Protein AF-A0A1Y3UW85-F1 (afdb_monomer_lite)

Foldseek 3Di:
DKDKDQDDWDAPPDDDPPVLVVLCVVLVHHSVLLCCLPVVVDDDDSSVSSVVSSRVVGTDRPDIDIDDD

Secondary structure (DSSP, 8-state):
--EEEEEEEE--SSPPTTHHHHHHHHHTS-HHHHHHHHTS---SHHHHHHHHHHHHHHPEEEEEEEE--

Radius of gyration: 13.6 Å; chains: 1; bounding box: 31×32×28 Å

Structure (mmCIF, N/CA/C/O backbone):
data_AF-A0A1Y3UW85-F1
#
_entry.id   AF-A0A1Y3UW85-F1
#
loop_
_atom_site.group_PDB
_atom_site.id
_atom_site.type_symbol
_atom_site.label_atom_id
_atom_site.label_alt_id
_atom_site.label_comp_id
_atom_site.label_asym_id
_atom_site.label_entity_id
_atom_site.label_seq_id
_atom_site.pdbx_PDB_ins_code
_atom_site.Cartn_x
_atom_site.Cartn_y
_atom_site.Cartn_z
_atom_site.occupancy
_atom_site.B_iso_or_equiv
_atom_site.auth_seq_id
_atom_site.auth_comp_id
_atom_site.auth_asym_id
_atom_site.auth_atom_id
_atom_site.pdbx_PDB_model_num
ATOM 1 N N . MET A 1 1 ? -20.156 -17.487 -15.000 1.00 47.84 1 MET A N 1
ATOM 2 C CA . MET A 1 1 ? -19.579 -16.193 -14.528 1.00 47.84 1 MET A CA 1
ATOM 3 C C . MET A 1 1 ? -18.129 -16.475 -14.168 1.00 47.84 1 MET A C 1
ATOM 5 O O . MET A 1 1 ? -17.909 -17.366 -13.359 1.00 47.84 1 MET A O 1
ATOM 9 N N . LYS A 1 2 ? -17.146 -15.807 -14.781 1.00 44.62 2 LYS A N 1
ATOM 10 C CA . LYS A 1 2 ? -15.728 -16.153 -14.568 1.00 44.62 2 LYS A CA 1
ATOM 11 C C . LYS A 1 2 ? -15.219 -15.550 -13.263 1.00 44.62 2 LYS A C 1
ATOM 13 O O . LYS A 1 2 ? -15.322 -14.341 -13.073 1.00 44.62 2 LYS A O 1
ATOM 18 N N . THR A 1 3 ? -14.679 -16.386 -12.382 1.00 54.00 3 THR A N 1
ATOM 19 C CA . THR A 1 3 ? -14.098 -15.945 -11.108 1.00 54.00 3 THR A CA 1
ATOM 20 C C . THR A 1 3 ? -12.581 -16.003 -11.245 1.00 54.00 3 THR A C 1
ATOM 22 O O . THR A 1 3 ? -12.026 -17.074 -11.482 1.00 54.00 3 THR A O 1
ATOM 25 N N . VAL A 1 4 ? -11.910 -14.854 -11.153 1.00 54.34 4 VAL A N 1
ATOM 26 C CA . VAL A 1 4 ? -10.446 -14.761 -11.250 1.00 54.34 4 VAL A CA 1
ATOM 27 C C . VAL A 1 4 ? -9.878 -14.741 -9.834 1.00 54.34 4 VAL A C 1
ATOM 29 O O . VAL A 1 4 ? -10.138 -13.802 -9.084 1.00 54.34 4 VAL A O 1
ATOM 32 N N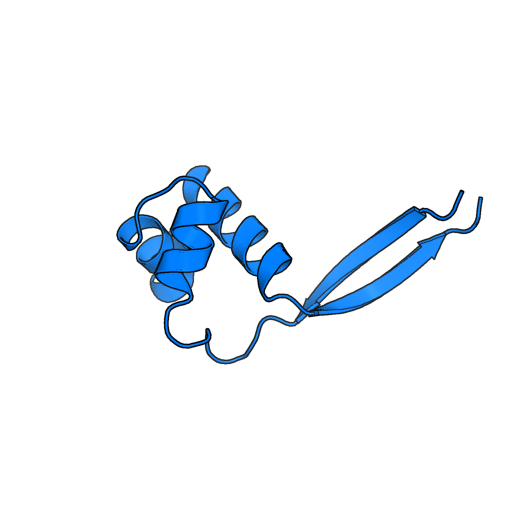 . ILE A 1 5 ? -9.121 -15.772 -9.458 1.00 54.84 5 ILE A N 1
ATOM 33 C CA . ILE A 1 5 ? -8.411 -15.828 -8.176 1.00 54.84 5 ILE A CA 1
ATOM 34 C C . ILE A 1 5 ? -6.962 -15.404 -8.424 1.00 54.84 5 ILE A C 1
ATOM 36 O O . ILE A 1 5 ? -6.204 -16.095 -9.105 1.00 54.84 5 ILE A O 1
ATOM 40 N N . ILE A 1 6 ? -6.575 -14.254 -7.871 1.00 56.25 6 ILE A N 1
ATOM 41 C CA . ILE A 1 6 ? -5.201 -13.744 -7.936 1.00 56.25 6 ILE A CA 1
ATOM 42 C C . ILE A 1 6 ? -4.405 -14.366 -6.782 1.00 56.25 6 ILE A C 1
ATOM 44 O O . ILE A 1 6 ? -4.670 -14.058 -5.621 1.00 56.25 6 ILE A O 1
ATOM 48 N N . LYS A 1 7 ? -3.445 -15.246 -7.092 1.00 52.97 7 LYS A N 1
ATOM 49 C CA . LYS A 1 7 ? -2.632 -15.958 -6.089 1.00 52.97 7 LYS A CA 1
ATOM 50 C C . LYS A 1 7 ? -1.381 -15.186 -5.673 1.00 52.97 7 LYS A C 1
ATOM 52 O O . LYS A 1 7 ? -1.028 -15.192 -4.498 1.00 52.97 7 LYS A O 1
ATOM 57 N N . GLU A 1 8 ? -0.726 -14.499 -6.607 1.00 54.84 8 GLU A N 1
ATOM 58 C CA . GLU A 1 8 ? 0.561 -13.839 -6.355 1.00 54.84 8 GLU A CA 1
ATOM 59 C C . GLU A 1 8 ? 0.660 -12.489 -7.067 1.00 54.84 8 GLU A C 1
ATOM 61 O O . GLU A 1 8 ? 0.244 -12.349 -8.218 1.00 54.84 8 GLU A O 1
ATOM 66 N N . TYR A 1 9 ? 1.233 -11.504 -6.370 1.00 56.69 9 TYR A N 1
ATOM 67 C CA . TYR A 1 9 ? 1.500 -10.167 -6.895 1.00 56.69 9 TYR A CA 1
ATOM 68 C C . TYR A 1 9 ? 3.010 -9.957 -7.030 1.00 56.69 9 TYR A C 1
ATOM 70 O O . TYR A 1 9 ? 3.723 -9.973 -6.025 1.00 56.69 9 TYR A O 1
ATOM 78 N N . GLU A 1 10 ? 3.487 -9.676 -8.240 1.00 54.50 10 GLU A N 1
ATOM 79 C CA . GLU A 1 10 ? 4.810 -9.098 -8.461 1.00 54.50 10 GLU A CA 1
ATOM 80 C C . GLU A 1 10 ? 4.712 -7.613 -8.157 1.00 54.50 10 GLU A C 1
ATOM 82 O O . GLU A 1 10 ? 4.067 -6.836 -8.866 1.00 54.50 10 GLU A O 1
ATOM 87 N N . LEU A 1 11 ? 5.346 -7.222 -7.060 1.00 64.31 11 LEU A N 1
ATOM 88 C CA . LEU A 1 11 ? 5.524 -5.823 -6.724 1.00 64.31 11 LEU A CA 1
ATOM 89 C C . LEU A 1 11 ? 6.726 -5.273 -7.500 1.00 64.31 11 LEU A C 1
ATOM 91 O O . LEU A 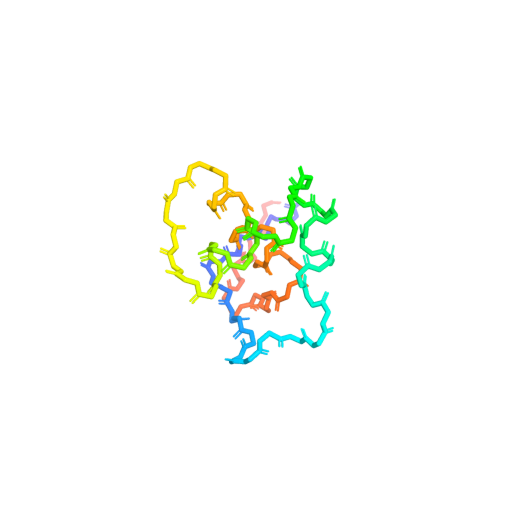1 11 ? 7.730 -5.974 -7.652 1.00 64.31 11 LEU A O 1
ATOM 95 N N . PRO A 1 12 ? 6.676 -4.014 -7.964 1.00 64.94 12 PRO A N 1
ATOM 96 C CA . PRO A 1 12 ? 7.829 -3.405 -8.603 1.00 64.94 12 PRO A CA 1
ATOM 97 C C . PRO A 1 12 ? 9.002 -3.360 -7.615 1.00 64.94 12 PRO A C 1
ATOM 99 O O . PRO A 1 12 ? 8.838 -2.945 -6.466 1.00 64.94 12 PRO A O 1
ATOM 102 N N . LEU A 1 13 ? 10.192 -3.756 -8.088 1.00 60.66 13 LEU A N 1
ATOM 103 C CA . LEU A 1 13 ? 11.428 -3.843 -7.294 1.00 60.66 13 LEU A CA 1
ATOM 104 C C . LEU A 1 13 ? 11.746 -2.531 -6.551 1.00 60.66 13 LEU A C 1
ATOM 106 O O . LE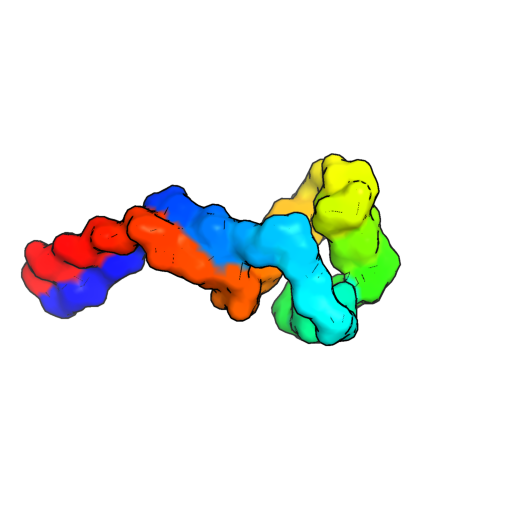U A 1 13 ? 12.292 -2.532 -5.451 1.00 60.66 13 LEU A O 1
ATOM 110 N N . LYS A 1 14 ? 11.372 -1.400 -7.158 1.00 65.56 14 LYS A N 1
ATOM 111 C CA . LYS A 1 14 ? 11.391 -0.075 -6.545 1.00 65.56 14 LYS A CA 1
ATOM 112 C C . LYS A 1 14 ? 10.006 0.558 -6.693 1.00 65.56 14 LYS A C 1
ATOM 114 O O . LYS A 1 14 ? 9.501 0.618 -7.816 1.00 65.56 14 LYS A O 1
ATOM 119 N N . PRO A 1 15 ? 9.402 1.070 -5.608 1.00 71.06 15 PRO A N 1
ATOM 120 C CA . PRO A 1 15 ? 8.148 1.797 -5.708 1.00 71.06 15 PRO A CA 1
ATOM 121 C C . PRO A 1 15 ? 8.288 3.007 -6.649 1.00 71.06 15 PRO A C 1
ATOM 123 O O . PRO A 1 15 ? 9.310 3.704 -6.588 1.00 71.06 15 PRO A O 1
ATOM 126 N N . PRO A 1 16 ? 7.287 3.295 -7.497 1.00 77.00 16 PRO A N 1
ATOM 127 C CA . PRO A 1 16 ? 7.322 4.454 -8.383 1.00 77.00 16 PRO A CA 1
ATOM 128 C C . PRO A 1 16 ? 7.356 5.775 -7.602 1.00 77.00 16 PRO A C 1
ATOM 130 O O . PRO A 1 16 ? 6.925 5.867 -6.448 1.00 77.00 16 PRO A O 1
ATOM 133 N N . VAL A 1 17 ? 7.875 6.832 -8.232 1.00 77.25 17 VAL A N 1
ATOM 134 C CA . VAL A 1 17 ? 7.963 8.162 -7.610 1.00 77.25 17 VAL A CA 1
ATOM 135 C C . VAL A 1 17 ? 6.557 8.646 -7.246 1.00 77.25 17 VAL A C 1
ATOM 137 O O . VAL A 1 17 ? 5.647 8.624 -8.067 1.00 77.25 17 VAL A O 1
ATOM 140 N N . GLY A 1 18 ? 6.363 9.056 -5.990 1.00 82.06 18 GLY A N 1
ATOM 141 C CA . GLY A 1 18 ? 5.064 9.530 -5.501 1.00 82.06 18 GLY A CA 1
ATOM 142 C C . GLY A 1 18 ? 4.085 8.440 -5.044 1.00 82.06 18 GLY A C 1
ATOM 143 O O . GLY A 1 18 ? 2.986 8.790 -4.617 1.00 82.06 18 GLY A O 1
ATOM 144 N N . PHE A 1 19 ? 4.474 7.154 -5.031 1.00 82.75 19 PHE A N 1
ATOM 145 C CA . PHE A 1 19 ? 3.596 6.058 -4.580 1.00 82.75 19 PHE A CA 1
ATOM 146 C C . PHE A 1 19 ? 2.984 6.303 -3.194 1.00 82.75 19 PHE A C 1
ATOM 148 O O . PHE A 1 19 ? 1.828 5.965 -2.957 1.00 82.75 19 PHE A O 1
ATOM 155 N N . LYS A 1 20 ? 3.729 6.956 -2.288 1.00 87.19 20 LYS A N 1
ATOM 156 C CA . LYS A 1 20 ? 3.271 7.257 -0.924 1.00 87.19 20 LYS A CA 1
ATOM 157 C C . LYS A 1 20 ? 1.958 8.032 -0.922 1.00 87.19 20 LYS A C 1
ATOM 159 O O . LYS A 1 20 ? 1.070 7.674 -0.164 1.00 87.19 20 LYS A O 1
ATOM 164 N N . LYS A 1 21 ? 1.819 9.034 -1.798 1.00 89.50 21 LYS A N 1
ATOM 165 C CA . LYS A 1 21 ? 0.609 9.863 -1.922 1.00 89.50 21 LYS A CA 1
ATOM 166 C C . LYS A 1 21 ? -0.573 9.074 -2.461 1.00 89.50 21 LYS A C 1
ATOM 168 O O . LYS A 1 21 ? -1.676 9.182 -1.934 1.00 89.50 21 LYS A O 1
ATOM 173 N N . VAL A 1 22 ? -0.335 8.278 -3.499 1.00 87.56 22 VAL A N 1
ATOM 174 C CA . VAL A 1 22 ? -1.380 7.490 -4.163 1.00 87.56 22 VAL A CA 1
ATOM 175 C C . VAL A 1 22 ? -1.925 6.426 -3.211 1.00 87.56 22 VAL A C 1
ATOM 177 O O . VAL A 1 22 ? -3.132 6.353 -2.993 1.00 87.56 22 VAL A O 1
ATOM 180 N N . VAL A 1 23 ? -1.033 5.671 -2.566 1.00 87.31 23 VAL A N 1
ATOM 181 C CA . VAL A 1 23 ? -1.400 4.630 -1.597 1.00 87.31 23 VAL A CA 1
ATOM 182 C C . VAL A 1 23 ? -2.034 5.240 -0.351 1.00 87.31 23 VAL A C 1
ATOM 184 O O . VAL A 1 23 ? -3.025 4.713 0.134 1.00 87.31 23 VAL A O 1
ATOM 187 N N . ALA A 1 24 ? -1.517 6.369 0.147 1.00 89.25 24 ALA A N 1
ATOM 188 C CA . ALA A 1 24 ? -2.098 7.080 1.287 1.00 89.25 24 ALA A CA 1
ATOM 189 C C . ALA A 1 24 ? -3.549 7.489 1.008 1.00 89.25 24 ALA A C 1
ATOM 191 O O . ALA A 1 24 ? -4.429 7.238 1.829 1.00 89.25 24 ALA A O 1
ATOM 192 N N . LYS A 1 25 ? -3.808 8.049 -0.181 1.00 90.94 25 LYS A N 1
ATOM 193 C CA . LYS A 1 25 ? -5.151 8.453 -0.609 1.00 90.94 25 LYS A CA 1
ATOM 194 C C . LYS A 1 25 ? -6.092 7.256 -0.757 1.00 90.94 25 LYS A C 1
ATOM 196 O O . LYS A 1 25 ? -7.223 7.329 -0.293 1.00 90.94 25 LYS A O 1
ATOM 201 N N . ALA A 1 26 ? -5.629 6.166 -1.364 1.00 87.56 26 ALA A N 1
ATOM 202 C CA . ALA A 1 26 ? -6.438 4.967 -1.574 1.00 87.56 26 ALA A CA 1
ATOM 203 C C . ALA A 1 26 ? -6.725 4.202 -0.266 1.00 87.56 26 ALA A C 1
ATOM 205 O O . ALA A 1 26 ? -7.846 3.758 -0.038 1.00 87.56 26 ALA A O 1
ATOM 206 N N . ALA A 1 27 ? -5.741 4.095 0.629 1.00 86.25 27 ALA A N 1
ATOM 207 C CA . ALA A 1 27 ? -5.897 3.415 1.914 1.00 86.25 27 ALA A CA 1
ATOM 208 C C . ALA A 1 27 ? -6.560 4.297 2.994 1.00 86.25 27 ALA A C 1
ATOM 210 O O . ALA A 1 27 ? -6.994 3.774 4.029 1.00 86.25 27 ALA A O 1
ATOM 211 N N . GLY A 1 28 ? -6.656 5.614 2.767 1.00 90.44 28 GLY A N 1
ATOM 212 C CA . GLY A 1 28 ? -7.198 6.591 3.716 1.00 90.44 28 GLY A CA 1
ATOM 213 C C . GLY A 1 28 ? -6.286 6.823 4.925 1.00 90.44 28 GLY A C 1
ATOM 214 O O . GLY A 1 28 ? -6.768 6.949 6.047 1.00 90.44 28 GLY A O 1
ATOM 215 N N . VAL A 1 29 ? -4.967 6.815 4.719 1.00 90.88 29 VAL A N 1
ATOM 216 C CA . VAL A 1 29 ? -3.955 6.958 5.780 1.00 90.88 29 VAL A CA 1
ATOM 217 C C . VAL A 1 29 ? -2.953 8.064 5.448 1.00 90.88 29 VAL A C 1
ATOM 219 O O . VAL A 1 29 ? -2.945 8.604 4.349 1.00 90.88 29 VAL A O 1
ATOM 222 N N . SER A 1 30 ? -2.065 8.395 6.389 1.00 91.44 30 SER A N 1
ATOM 223 C CA . SER A 1 30 ? -0.989 9.363 6.146 1.00 91.44 30 SER A CA 1
ATOM 224 C C . SER A 1 30 ? 0.151 8.779 5.297 1.00 91.44 30 SER A C 1
ATOM 226 O O . SER A 1 30 ? 0.463 7.589 5.388 1.00 91.44 30 SER A O 1
ATOM 228 N N . GLU A 1 31 ? 0.867 9.627 4.549 1.00 90.00 31 GLU A N 1
ATOM 229 C CA . GLU A 1 31 ? 2.084 9.220 3.821 1.00 90.00 31 GLU A CA 1
ATOM 230 C C . GLU A 1 31 ? 3.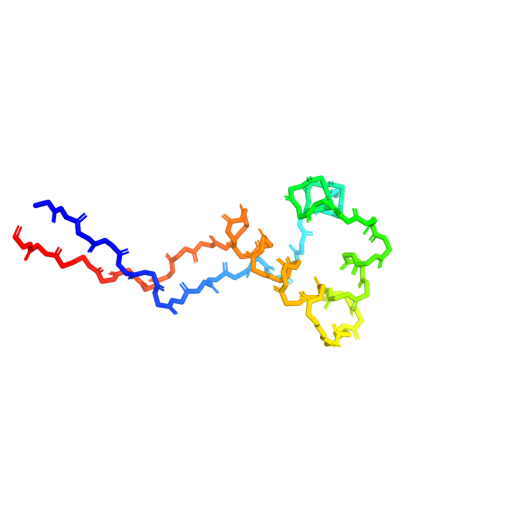156 8.619 4.749 1.00 90.00 31 GLU A C 1
ATOM 232 O O . GLU A 1 31 ? 3.919 7.740 4.343 1.00 90.00 31 GLU A O 1
ATOM 237 N N . LYS A 1 32 ? 3.197 9.056 6.017 1.00 91.38 32 LYS A N 1
ATOM 238 C CA . LYS A 1 32 ? 4.095 8.510 7.044 1.00 91.38 32 LYS A CA 1
ATOM 239 C C . LYS A 1 32 ? 3.743 7.062 7.378 1.00 91.38 32 LYS A C 1
ATOM 241 O O . LYS A 1 32 ? 4.643 6.235 7.497 1.00 91.38 32 LYS A O 1
ATOM 246 N N . THR A 1 33 ? 2.454 6.743 7.485 1.00 89.31 33 THR A N 1
ATOM 247 C CA . THR A 1 33 ? 1.974 5.367 7.687 1.00 89.31 33 THR A CA 1
ATOM 248 C C . THR A 1 33 ? 2.382 4.487 6.511 1.00 89.31 33 THR A C 1
ATOM 250 O O . THR A 1 33 ? 2.907 3.396 6.719 1.00 89.31 33 THR A O 1
ATOM 253 N N . VAL A 1 34 ? 2.248 4.998 5.281 1.00 88.50 34 VAL A N 1
ATOM 254 C CA . VAL A 1 34 ? 2.679 4.275 4.076 1.00 88.50 34 VAL A CA 1
ATOM 255 C C . VAL A 1 34 ? 4.183 4.014 4.077 1.00 88.50 34 VAL A C 1
ATOM 257 O O . VAL A 1 34 ? 4.623 2.893 3.828 1.00 88.50 34 VAL A O 1
ATOM 260 N N . TYR A 1 35 ? 4.983 5.029 4.408 1.00 87.56 35 TYR A N 1
ATOM 261 C CA . TYR A 1 35 ? 6.430 4.887 4.532 1.00 87.56 35 TYR A CA 1
ATOM 262 C C . TYR A 1 35 ? 6.821 3.860 5.600 1.00 87.56 35 TYR A C 1
ATOM 264 O O . TYR A 1 35 ? 7.682 3.016 5.360 1.00 87.56 35 TYR A O 1
ATOM 272 N N . ASN A 1 36 ? 6.175 3.892 6.765 1.00 90.19 36 ASN A N 1
ATOM 273 C CA . ASN A 1 36 ? 6.476 2.958 7.843 1.00 90.19 36 ASN A CA 1
ATOM 274 C C . ASN A 1 36 ? 6.123 1.513 7.472 1.00 90.19 36 ASN A C 1
ATOM 276 O O . ASN A 1 36 ? 6.908 0.613 7.753 1.00 90.19 36 ASN A O 1
ATOM 280 N N . ALA A 1 37 ? 4.983 1.296 6.815 1.00 89.44 37 ALA A N 1
ATOM 281 C CA . ALA A 1 37 ? 4.546 -0.034 6.409 1.00 89.44 37 ALA A CA 1
ATOM 282 C C . ALA A 1 37 ? 5.422 -0.617 5.287 1.00 89.44 37 ALA A C 1
ATOM 284 O O . ALA A 1 37 ? 5.894 -1.743 5.398 1.00 89.44 37 ALA A O 1
ATOM 285 N N . ILE A 1 38 ? 5.679 0.159 4.226 1.00 84.25 38 ILE A N 1
ATOM 286 C CA . ILE A 1 38 ? 6.345 -0.342 3.011 1.00 84.25 38 ILE A CA 1
ATOM 287 C C . ILE A 1 38 ? 7.869 -0.247 3.107 1.00 84.25 38 ILE A C 1
ATOM 289 O O . ILE A 1 38 ? 8.564 -1.171 2.701 1.00 84.25 38 ILE A O 1
ATOM 293 N N . VAL A 1 39 ? 8.405 0.860 3.631 1.00 83.69 39 VAL A N 1
ATOM 294 C CA . VAL A 1 39 ? 9.859 1.100 3.662 1.00 83.69 39 VAL A CA 1
ATOM 295 C C . VAL A 1 39 ? 10.485 0.614 4.966 1.00 83.69 39 VAL A C 1
ATOM 297 O O . VAL A 1 39 ? 11.574 0.052 4.939 1.00 83.69 39 VAL A O 1
ATOM 300 N N . ARG A 1 40 ? 9.820 0.816 6.112 1.00 86.00 40 ARG A N 1
ATOM 301 C CA . ARG A 1 40 ? 10.332 0.354 7.419 1.00 86.00 40 ARG A CA 1
ATOM 302 C C . ARG A 1 40 ? 9.831 -1.030 7.839 1.00 86.00 40 ARG A C 1
ATOM 304 O O . ARG A 1 40 ? 10.265 -1.519 8.875 1.00 86.00 40 ARG A O 1
ATOM 311 N N . GLY A 1 41 ? 8.933 -1.651 7.072 1.00 85.75 41 GLY A N 1
ATOM 312 C CA . GLY A 1 41 ? 8.418 -2.993 7.358 1.00 85.75 41 GLY A CA 1
ATOM 313 C C . GLY A 1 41 ? 7.582 -3.094 8.638 1.00 85.75 41 GLY A C 1
ATOM 314 O O . GLY A 1 41 ? 7.497 -4.168 9.231 1.00 85.75 41 GLY A O 1
ATOM 315 N N . LEU A 1 42 ? 6.985 -1.989 9.096 1.00 88.56 42 LEU A N 1
ATOM 316 C CA . LEU A 1 42 ? 6.173 -1.970 10.311 1.00 88.56 42 LEU A CA 1
ATOM 317 C C . LEU A 1 42 ? 4.884 -2.763 10.085 1.00 88.56 42 LEU A C 1
ATOM 319 O O . LEU A 1 42 ? 4.145 -2.475 9.146 1.00 88.56 42 LEU A O 1
ATOM 323 N N . ARG A 1 43 ? 4.601 -3.733 10.955 1.00 86.12 43 ARG A N 1
ATOM 324 C CA . ARG A 1 43 ? 3.429 -4.613 10.853 1.00 86.12 43 ARG A CA 1
ATOM 325 C C . ARG A 1 43 ? 2.310 -4.172 11.790 1.00 86.12 43 ARG A C 1
ATOM 327 O O . ARG A 1 43 ? 2.574 -3.640 12.865 1.00 86.12 43 ARG A O 1
ATOM 334 N N . GLY A 1 44 ? 1.069 -4.399 11.372 1.00 88.19 44 GLY A N 1
ATOM 335 C CA . GLY A 1 44 ? -0.129 -4.079 12.142 1.00 88.19 44 GLY A CA 1
ATOM 336 C C . GLY A 1 44 ? -1.343 -3.851 11.240 1.00 88.19 44 GLY A C 1
ATOM 337 O O . GLY A 1 44 ? -1.176 -3.713 10.030 1.00 88.19 44 GLY A O 1
ATOM 338 N N . PRO A 1 45 ? -2.553 -3.709 11.809 1.00 88.88 45 PRO A N 1
ATOM 339 C CA . PRO A 1 45 ? -3.798 -3.692 11.032 1.00 88.88 45 PRO A CA 1
ATOM 340 C C . PRO A 1 45 ? -3.843 -2.598 9.955 1.00 88.88 45 PRO A C 1
ATOM 342 O O . PRO A 1 45 ? -4.313 -2.810 8.839 1.00 88.88 45 PRO A O 1
ATOM 345 N N . GLN A 1 46 ? -3.312 -1.411 10.268 1.00 86.38 46 GLN A N 1
ATOM 346 C CA . GLN A 1 46 ? -3.208 -0.318 9.298 1.00 86.38 46 GLN A CA 1
ATOM 347 C C . GLN A 1 46 ? -2.138 -0.574 8.235 1.00 86.38 46 GLN 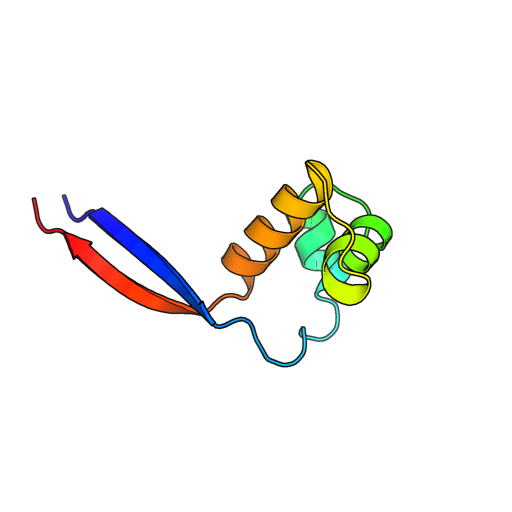A C 1
ATOM 349 O O . GLN A 1 46 ? -2.334 -0.220 7.074 1.00 86.38 46 GLN A O 1
ATOM 354 N N . SER A 1 47 ? -1.011 -1.174 8.616 1.00 87.19 47 SER A N 1
ATOM 355 C CA . SER A 1 47 ? 0.054 -1.522 7.679 1.00 87.19 47 SER A CA 1
ATOM 356 C C . SER A 1 47 ? -0.386 -2.608 6.707 1.00 87.19 47 SER A C 1
ATOM 358 O O . SER A 1 47 ? -0.084 -2.506 5.523 1.00 87.19 47 SER A O 1
ATOM 360 N N . ASP A 1 48 ? -1.142 -3.599 7.175 1.00 88.50 48 ASP A N 1
ATOM 361 C CA . ASP A 1 48 ? -1.668 -4.676 6.335 1.00 88.50 48 ASP A CA 1
ATOM 362 C C . ASP A 1 48 ? -2.614 -4.109 5.274 1.00 88.50 48 ASP A C 1
ATOM 364 O O . ASP A 1 48 ? -2.468 -4.411 4.088 1.00 88.50 48 ASP A O 1
ATOM 368 N N . LYS A 1 49 ? -3.489 -3.172 5.672 1.00 89.12 49 LYS A N 1
ATOM 369 C CA . LYS A 1 49 ? -4.331 -2.415 4.737 1.00 89.12 49 LYS A CA 1
ATOM 370 C C . LYS A 1 49 ? -3.492 -1.681 3.686 1.00 89.12 49 LYS A C 1
ATOM 372 O O . LYS A 1 49 ? -3.774 -1.783 2.499 1.00 89.12 49 LYS A O 1
ATOM 377 N N . VAL A 1 50 ? -2.436 -0.978 4.103 1.00 89.38 50 VAL A N 1
ATOM 378 C CA . VAL A 1 50 ? -1.523 -0.274 3.184 1.00 89.38 50 VAL A CA 1
ATOM 379 C C . VAL A 1 50 ? -0.842 -1.231 2.209 1.00 89.38 50 VAL A C 1
ATOM 381 O O . VAL A 1 50 ? -0.750 -0.925 1.022 1.00 89.38 50 VAL A O 1
ATOM 384 N N . ILE A 1 51 ? -0.346 -2.370 2.692 1.00 87.38 51 ILE A N 1
ATOM 385 C CA . ILE A 1 51 ? 0.351 -3.364 1.869 1.00 87.38 51 ILE A CA 1
ATOM 386 C C . ILE A 1 51 ? -0.608 -3.950 0.836 1.00 87.38 51 ILE A C 1
ATOM 388 O O . ILE A 1 51 ? -0.235 -4.106 -0.326 1.00 87.38 51 ILE A O 1
ATOM 392 N N . GLN A 1 52 ? -1.843 -4.240 1.237 1.00 86.69 52 GLN A N 1
ATOM 393 C CA . GLN A 1 52 ? -2.865 -4.739 0.331 1.00 86.69 52 GLN A CA 1
ATOM 394 C C . GLN A 1 52 ? -3.232 -3.703 -0.734 1.00 86.69 52 GLN A C 1
ATOM 396 O O . GLN A 1 52 ? -3.155 -4.006 -1.920 1.00 86.69 52 GLN A O 1
ATOM 401 N N . THR A 1 53 ? -3.477 -2.450 -0.343 1.00 88.50 53 THR A N 1
ATOM 402 C CA . THR A 1 53 ? -3.715 -1.357 -1.296 1.00 88.50 53 THR A CA 1
ATOM 403 C C . THR A 1 53 ? -2.527 -1.147 -2.242 1.00 88.50 53 THR A C 1
ATOM 405 O O . THR A 1 53 ? -2.705 -0.886 -3.427 1.00 88.50 53 THR A O 1
ATOM 408 N N . TYR A 1 54 ? -1.291 -1.291 -1.758 1.00 84.88 54 TYR A N 1
ATOM 409 C CA . TYR A 1 54 ? -0.102 -1.203 -2.607 1.00 84.88 54 TYR A CA 1
ATOM 410 C C . TYR A 1 54 ? -0.036 -2.339 -3.638 1.00 84.88 54 TYR A C 1
ATOM 412 O O . TYR A 1 54 ? 0.286 -2.080 -4.798 1.00 84.88 54 TYR A O 1
ATOM 420 N N . LYS A 1 55 ? -0.385 -3.572 -3.246 1.00 84.50 55 LYS A N 1
ATOM 421 C CA . LYS A 1 55 ? -0.491 -4.723 -4.158 1.00 84.50 55 LYS A CA 1
ATOM 422 C C . LYS A 1 55 ? -1.601 -4.544 -5.189 1.00 84.50 55 LYS A C 1
ATOM 424 O O . LYS A 1 55 ? -1.385 -4.864 -6.345 1.00 84.50 55 LYS A O 1
ATOM 429 N N . GLU A 1 56 ? -2.745 -3.993 -4.809 1.00 82.62 56 GLU A N 1
ATOM 430 C CA . GLU A 1 56 ? -3.855 -3.756 -5.741 1.00 82.62 56 GLU A CA 1
ATOM 431 C C . GLU A 1 56 ? -3.526 -2.677 -6.784 1.00 82.62 56 GLU A C 1
ATOM 433 O O . GLU A 1 56 ? -3.905 -2.803 -7.944 1.00 82.62 56 GLU A O 1
ATOM 438 N N . ILE A 1 57 ? -2.803 -1.622 -6.390 1.00 82.12 57 ILE A N 1
ATOM 439 C CA . ILE A 1 57 ? -2.474 -0.503 -7.289 1.00 82.12 57 ILE A CA 1
ATOM 440 C C . ILE A 1 57 ? -1.273 -0.822 -8.183 1.00 82.12 57 ILE A C 1
ATOM 442 O O . ILE A 1 57 ? -1.260 -0.456 -9.357 1.00 82.12 57 ILE A O 1
ATOM 446 N N . TYR A 1 58 ? -0.233 -1.438 -7.618 1.00 78.69 58 TYR A N 1
ATOM 447 C CA . TYR A 1 58 ? 1.057 -1.608 -8.293 1.00 78.69 58 TYR A CA 1
ATOM 448 C C . TYR A 1 58 ? 1.461 -3.058 -8.507 1.00 78.69 58 TYR A C 1
ATOM 450 O O . TYR A 1 58 ? 2.395 -3.313 -9.267 1.00 78.69 58 TYR A O 1
ATOM 458 N N . GLY A 1 59 ? 0.817 -3.999 -7.826 1.00 71.06 59 GLY A N 1
ATOM 459 C CA . GLY A 1 59 ? 1.096 -5.408 -8.013 1.00 71.06 59 GLY A CA 1
ATOM 460 C C . GLY A 1 59 ? 0.589 -5.855 -9.373 1.00 71.06 59 GLY A C 1
ATOM 461 O O . GLY A 1 59 ? -0.587 -5.702 -9.699 1.00 71.06 59 GLY A O 1
ATOM 462 N N . LYS A 1 60 ? 1.481 -6.442 -10.167 1.00 64.56 60 LYS A N 1
ATOM 463 C CA . LYS A 1 60 ? 1.061 -7.222 -11.324 1.00 64.56 60 LYS A CA 1
ATOM 464 C C . LYS A 1 60 ? 0.643 -8.599 -10.824 1.00 64.56 60 LYS A C 1
ATOM 466 O O . LYS A 1 60 ? 1.440 -9.239 -10.141 1.00 64.56 60 LYS A O 1
ATOM 471 N N . PRO A 1 61 ? -0.573 -9.065 -11.119 1.00 58.97 61 PRO A N 1
ATOM 472 C CA . PRO A 1 61 ? -0.938 -10.433 -10.809 1.00 58.97 61 PRO A CA 1
ATOM 473 C C . PRO A 1 61 ? -0.086 -11.375 -11.677 1.00 58.97 61 PRO A C 1
ATOM 475 O O . PRO A 1 61 ? -0.153 -11.316 -12.900 1.00 58.97 61 PRO A O 1
ATOM 478 N N . VAL A 1 62 ? 0.764 -12.188 -11.049 1.00 54.41 62 VAL A N 1
ATOM 479 C CA . VAL A 1 62 ? 1.716 -13.095 -11.734 1.00 54.41 62 VAL A CA 1
ATOM 480 C C . VAL A 1 62 ? 1.082 -14.452 -11.960 1.00 54.41 62 VAL A C 1
ATOM 482 O O . VA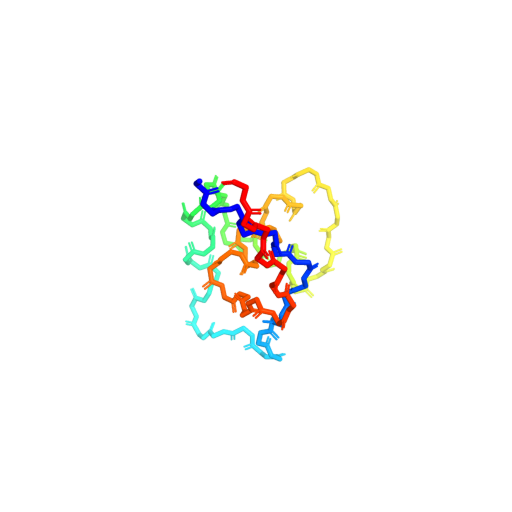L A 1 62 ? 1.229 -15.050 -13.018 1.00 54.41 62 VAL A O 1
ATOM 485 N N . ASN A 1 63 ? 0.316 -14.902 -10.970 1.00 50.38 63 ASN A N 1
ATOM 486 C CA . ASN A 1 63 ? -0.441 -16.137 -11.021 1.00 50.38 63 ASN A CA 1
ATOM 487 C C . ASN A 1 63 ? -1.924 -15.810 -10.868 1.00 50.38 63 ASN A C 1
ATOM 489 O O . ASN A 1 63 ? -2.398 -15.458 -9.783 1.00 50.38 63 ASN A O 1
ATOM 493 N N . MET A 1 64 ? -2.642 -15.904 -11.984 1.00 48.59 64 MET A N 1
ATOM 494 C CA . MET A 1 64 ? -4.094 -15.790 -12.050 1.00 48.59 64 MET A CA 1
ATOM 495 C C . MET A 1 64 ? -4.657 -17.161 -12.396 1.00 48.59 64 MET A C 1
ATOM 497 O O . MET A 1 64 ? -4.418 -17.669 -13.488 1.00 48.59 64 MET A O 1
ATOM 501 N N . GLU A 1 65 ? -5.419 -17.755 -11.483 1.00 49.41 65 GLU A N 1
ATOM 502 C CA . GLU A 1 65 ? -6.257 -18.900 -11.824 1.00 49.41 65 GLU A CA 1
ATOM 503 C C . GLU A 1 65 ? -7.635 -18.389 -12.228 1.00 49.41 65 GLU A C 1
ATOM 505 O O . GLU A 1 65 ? -8.335 -17.734 -11.451 1.00 49.41 65 GLU A O 1
ATOM 510 N N . VAL A 1 66 ? -8.014 -18.668 -13.473 1.00 51.00 66 VAL A N 1
ATOM 511 C CA . VAL A 1 66 ? -9.353 -18.384 -13.984 1.00 51.00 66 VAL A CA 1
ATOM 512 C C . VAL A 1 66 ? -10.190 -19.637 -13.782 1.00 51.00 66 VAL A C 1
ATOM 514 O O . VAL A 1 66 ? -9.947 -20.655 -14.424 1.00 51.00 66 VAL A O 1
ATOM 517 N N . ILE A 1 67 ? -11.174 -19.563 -12.888 1.00 53.84 67 ILE A N 1
ATOM 518 C CA . ILE A 1 67 ? -12.155 -20.630 -12.695 1.00 53.84 67 ILE A CA 1
ATOM 519 C C . ILE A 1 67 ? -13.391 -20.261 -13.518 1.00 53.84 67 ILE A C 1
ATOM 521 O O . ILE A 1 67 ? -14.098 -19.293 -13.210 1.00 53.84 67 ILE A O 1
ATOM 525 N N . ASP A 1 68 ? -13.628 -21.013 -14.592 1.00 41.88 68 ASP A N 1
ATOM 526 C CA . ASP A 1 68 ? -14.887 -20.977 -15.339 1.00 41.88 68 ASP A CA 1
ATOM 527 C C . ASP A 1 68 ? -15.907 -21.852 -14.593 1.00 41.88 68 ASP A C 1
ATOM 529 O O . ASP A 1 68 ? -15.645 -23.022 -14.312 1.00 41.88 68 ASP A O 1
ATOM 533 N N . LYS A 1 69 ? -17.038 -21.251 -14.213 1.00 48.91 69 LYS A N 1
ATOM 534 C CA . LYS A 1 69 ? -18.169 -21.902 -13.545 1.00 48.91 69 LYS A CA 1
ATOM 535 C C . LYS A 1 69 ? -19.426 -21.703 -14.375 1.00 48.91 69 LYS A C 1
ATOM 537 O O . LYS A 1 69 ? -19.655 -20.537 -14.807 1.00 48.91 69 LYS A O 1
#

Organism: Bacteroides uniformis (NCBI:txid820)

Sequence (69 aa):
MKTVIIKEYELPLKPPVGFKKVVAKAAGVSEKTVYNAIVRGLRGPQSDKVIQTYKEIYGKPVNMEVIDK

pLDDT: mean 75.1, std 15.93, range [41.88, 91.44]